Protein AF-A0AB35PKI0-F1 (afdb_monomer_lite)

Sequence (71 aa):
QKAMDEARRKMVKVPLKNGTLQHEVVGKHGAAKVQMMPAKDGTGVIAGGPMRAIFEVMGVTNIVTKSHGST

Organism: Bacillus thuringiensis (NCBI:txid1428)

Secondary structure (DSSP, 8-state):
-HHHHHHHHT------BTTB-SS-EEEEETTEEEEEEE--TT--EE--HHHHHHHHHHT--SEEEEEES--

Foldseek 3Di:
DVVVVVCVVPDDQDDADPLWHPAWDWDDDDFKIKTKGTFDPPQADQDDDVVNVVSVVNSRGGIHMDIDG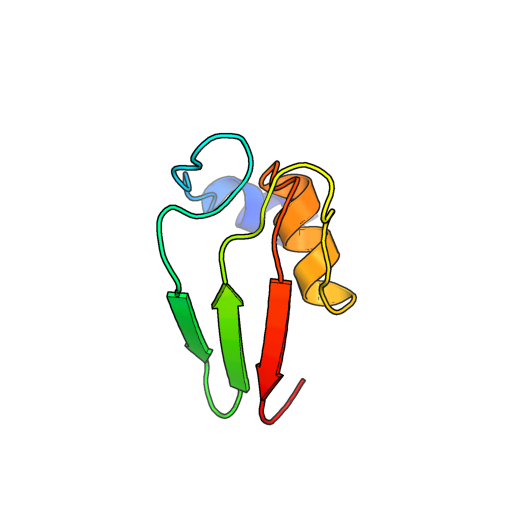DD

Structure (mmCIF, N/CA/C/O backbone):
data_AF-A0AB35PKI0-F1
#
_entry.id   AF-A0AB35PKI0-F1
#
loop_
_atom_site.group_PDB
_atom_site.id
_atom_site.type_symbol
_atom_site.label_atom_id
_atom_site.label_alt_id
_atom_site.label_comp_id
_atom_site.label_asym_id
_atom_site.label_entity_id
_atom_site.label_seq_id
_atom_site.pdbx_PDB_ins_code
_atom_site.Cartn_x
_atom_site.Cartn_y
_atom_site.Cartn_z
_atom_site.occupancy
_atom_site.B_iso_or_equiv
_atom_site.auth_seq_id
_atom_site.auth_comp_id
_atom_site.auth_asym_id
_atom_site.auth_atom_id
_atom_site.pdbx_PDB_model_num
ATOM 1 N N . GLN A 1 1 ? 8.441 14.769 -14.242 1.00 82.75 1 GLN A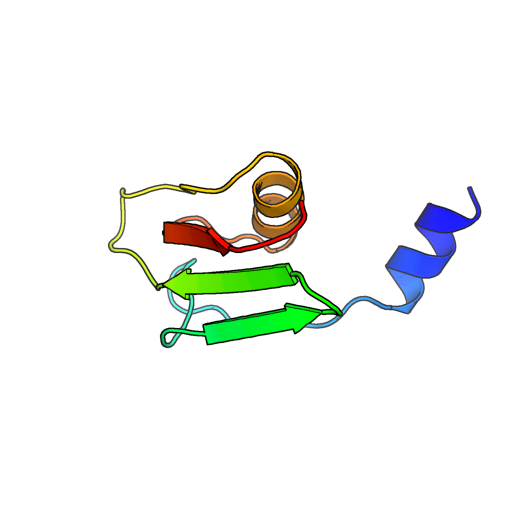 N 1
ATOM 2 C CA . GLN A 1 1 ? 7.115 15.240 -14.702 1.00 82.75 1 GLN A CA 1
ATOM 3 C C . GLN A 1 1 ? 6.206 14.114 -15.201 1.00 82.75 1 GLN A C 1
ATOM 5 O O . GLN A 1 1 ? 5.264 13.795 -14.494 1.00 82.75 1 GLN A O 1
ATOM 10 N N . LYS A 1 2 ? 6.509 13.451 -16.334 1.00 93.56 2 LYS A N 1
ATOM 11 C CA . LYS A 1 2 ? 5.583 12.529 -17.036 1.00 93.56 2 LYS A CA 1
ATOM 12 C C . LYS A 1 2 ? 4.901 11.465 -16.151 1.00 93.56 2 LYS A C 1
ATOM 14 O O . LYS A 1 2 ? 3.688 11.314 -16.222 1.00 93.56 2 LYS A O 1
ATOM 19 N N . ALA A 1 3 ? 5.656 10.782 -15.285 1.00 91.69 3 ALA A N 1
ATOM 20 C CA . ALA A 1 3 ? 5.106 9.748 -14.398 1.00 91.69 3 ALA A CA 1
ATOM 21 C C . ALA A 1 3 ? 4.105 10.298 -13.361 1.00 91.69 3 ALA A C 1
ATOM 23 O O . ALA A 1 3 ? 3.105 9.652 -13.059 1.00 91.69 3 ALA A O 1
ATOM 24 N N . MET A 1 4 ? 4.338 11.512 -12.847 1.00 93.69 4 MET A N 1
ATOM 25 C CA . MET A 1 4 ? 3.444 12.148 -11.871 1.00 93.69 4 MET A CA 1
ATOM 26 C C . MET A 1 4 ? 2.115 12.555 -12.514 1.00 93.69 4 MET A C 1
ATOM 28 O O . MET A 1 4 ? 1.062 12.411 -11.895 1.00 93.69 4 MET A O 1
ATOM 32 N N . ASP A 1 5 ? 2.156 13.028 -13.762 1.00 95.38 5 ASP A N 1
ATOM 33 C CA . ASP A 1 5 ? 0.955 13.410 -14.511 1.00 95.38 5 ASP A CA 1
ATOM 34 C C . ASP A 1 5 ? 0.092 12.185 -14.839 1.00 95.38 5 ASP A C 1
ATOM 36 O O . ASP A 1 5 ? -1.133 12.230 -14.720 1.00 95.38 5 ASP A O 1
ATOM 40 N N . GLU A 1 6 ? 0.727 11.069 -15.203 1.00 95.25 6 GLU A N 1
ATOM 41 C CA . GLU A 1 6 ? 0.031 9.806 -15.447 1.00 95.25 6 GLU A CA 1
ATOM 42 C C . GLU A 1 6 ? -0.606 9.245 -14.168 1.00 95.25 6 GLU A C 1
ATOM 44 O O . GLU A 1 6 ? -1.779 8.866 -14.188 1.00 95.25 6 GLU A O 1
ATOM 49 N N . ALA A 1 7 ? 0.119 9.257 -13.044 1.00 91.75 7 ALA A N 1
ATOM 50 C CA . ALA A 1 7 ? -0.396 8.790 -11.757 1.00 91.75 7 ALA A CA 1
ATOM 51 C C . ALA A 1 7 ? -1.644 9.573 -11.316 1.00 91.75 7 ALA A C 1
ATOM 53 O O . ALA A 1 7 ? -2.635 8.976 -10.899 1.00 91.75 7 ALA A O 1
ATOM 54 N N . ARG A 1 8 ? -1.643 10.903 -11.485 1.00 90.44 8 ARG A N 1
ATOM 55 C CA . ARG A 1 8 ? -2.800 11.759 -11.162 1.00 90.44 8 ARG A CA 1
ATOM 56 C C . ARG A 1 8 ? -4.034 11.422 -11.997 1.00 90.44 8 ARG A C 1
ATOM 58 O O . ARG A 1 8 ? -5.146 11.479 -11.482 1.00 90.44 8 ARG A O 1
ATOM 65 N N . ARG A 1 9 ? -3.850 11.056 -13.270 1.00 94.31 9 ARG A N 1
ATOM 66 C CA . ARG A 1 9 ? -4.953 10.677 -14.173 1.00 94.31 9 ARG A CA 1
ATOM 67 C C . ARG A 1 9 ? -5.531 9.297 -13.860 1.00 94.31 9 ARG A C 1
ATOM 69 O O . ARG A 1 9 ? -6.703 9.069 -14.135 1.00 94.31 9 ARG A O 1
ATOM 76 N N . LYS A 1 10 ? -4.725 8.386 -13.306 1.00 93.75 10 LYS A N 1
ATOM 77 C CA . LYS A 1 10 ? -5.091 6.983 -13.040 1.00 93.75 10 LYS A CA 1
ATOM 78 C C . LYS A 1 10 ? -5.393 6.694 -11.563 1.00 93.75 10 LYS A C 1
ATOM 80 O O . LYS A 1 10 ? -5.323 5.541 -11.143 1.00 93.75 10 LYS A O 1
ATOM 85 N N . MET A 1 11 ? -5.718 7.710 -10.762 1.00 90.44 11 MET A N 1
ATOM 86 C CA . MET A 1 11 ? -6.088 7.493 -9.362 1.00 90.44 11 MET A CA 1
ATOM 87 C C . MET A 1 11 ? -7.396 6.709 -9.245 1.00 90.44 11 MET A C 1
ATOM 89 O O . MET A 1 11 ? -8.373 6.988 -9.939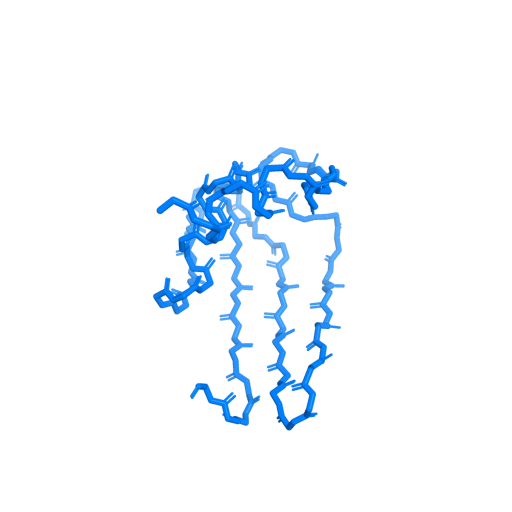 1.00 90.44 11 MET A O 1
ATOM 93 N N . VAL A 1 12 ? -7.422 5.757 -8.316 1.00 90.75 12 VAL A N 1
ATOM 94 C CA . VAL A 1 12 ? -8.592 4.927 -8.022 1.00 90.75 12 VAL A CA 1
ATOM 95 C C . VAL A 1 12 ? -8.987 5.143 -6.568 1.00 90.75 12 VAL A C 1
ATOM 97 O O . VAL A 1 12 ? -8.132 5.200 -5.686 1.00 90.75 12 VAL A O 1
ATOM 100 N N . LYS A 1 13 ? -10.292 5.266 -6.307 1.00 89.38 13 LYS A N 1
ATOM 101 C CA . LYS A 1 13 ? -10.812 5.318 -4.938 1.00 89.38 13 LYS A CA 1
ATOM 102 C C . LYS A 1 13 ? -10.868 3.908 -4.365 1.00 89.38 13 LYS A C 1
ATOM 104 O O . LYS A 1 13 ? -11.523 3.041 -4.936 1.00 89.38 13 LYS A O 1
ATOM 109 N N . VAL A 1 14 ? -10.222 3.708 -3.222 1.00 89.94 14 VAL A N 1
ATOM 110 C CA . VAL A 1 14 ? -10.274 2.448 -2.478 1.00 89.94 14 VAL A CA 1
ATOM 111 C C . VAL A 1 14 ? -11.123 2.666 -1.229 1.00 89.94 14 VAL A C 1
ATOM 113 O O . VAL A 1 14 ? -10.808 3.558 -0.440 1.00 89.94 14 VAL A O 1
ATOM 116 N N . PRO A 1 15 ? -12.214 1.906 -1.036 1.00 91.12 15 PRO A N 1
ATOM 117 C CA . PRO A 1 15 ? -12.995 2.011 0.184 1.00 91.12 15 PRO A CA 1
ATOM 118 C C . PRO A 1 15 ? -12.185 1.416 1.339 1.00 91.12 15 PRO A C 1
ATOM 120 O O . PRO A 1 15 ? -11.672 0.305 1.225 1.00 91.12 15 PRO A O 1
ATOM 123 N N . LEU A 1 16 ? -12.105 2.124 2.462 1.00 91.69 16 LEU A N 1
ATOM 124 C CA . LEU A 1 16 ? -11.447 1.654 3.682 1.00 91.69 16 LEU A CA 1
ATOM 125 C C . LEU A 1 16 ? -12.453 1.613 4.832 1.00 91.69 16 LEU A C 1
ATOM 127 O O . LEU A 1 16 ? -13.390 2.409 4.880 1.00 91.69 16 LEU A O 1
ATOM 131 N N . LYS A 1 17 ? -12.249 0.690 5.771 1.00 91.19 17 LYS A N 1
ATOM 132 C CA . LYS A 1 17 ? -13.021 0.580 7.011 1.00 91.19 17 LYS A CA 1
ATOM 133 C C . LYS A 1 17 ? -12.089 0.883 8.174 1.00 91.19 17 LYS A C 1
ATOM 135 O O . LYS A 1 17 ? -11.178 0.108 8.424 1.00 91.19 17 LYS A O 1
ATOM 140 N N . ASN A 1 18 ? -12.297 2.004 8.863 1.00 88.44 18 ASN A N 1
ATOM 141 C CA . ASN A 1 18 ? -11.481 2.422 10.014 1.00 88.44 18 ASN A CA 1
ATOM 142 C C . ASN A 1 18 ? -9.961 2.402 9.730 1.00 88.44 18 ASN A C 1
ATOM 144 O O . ASN A 1 18 ? -9.164 1.991 10.565 1.00 88.44 18 ASN A O 1
ATOM 148 N N . GLY A 1 19 ? -9.552 2.791 8.517 1.00 89.19 19 GLY A N 1
ATOM 149 C CA . GLY A 1 19 ? -8.137 2.781 8.123 1.00 89.19 19 GLY A CA 1
ATOM 150 C C . GLY A 1 19 ? -7.552 1.392 7.820 1.00 89.19 19 GLY A C 1
ATOM 151 O O . GLY A 1 19 ? -6.338 1.262 7.673 1.00 89.19 19 GLY A O 1
ATOM 152 N N . THR A 1 20 ? -8.387 0.358 7.673 1.00 94.75 20 THR A N 1
ATOM 153 C CA . THR A 1 20 ? -7.997 -0.978 7.192 1.00 94.75 20 THR A CA 1
ATOM 154 C C . THR A 1 20 ? -8.877 -1.460 6.025 1.00 94.75 20 THR A C 1
ATOM 156 O O . THR A 1 20 ? -9.828 -0.786 5.617 1.00 94.75 20 THR A O 1
ATOM 159 N N . LEU A 1 21 ? -8.542 -2.618 5.447 1.00 92.81 21 LEU A N 1
ATOM 160 C CA . LEU A 1 21 ? -9.320 -3.278 4.389 1.00 92.81 21 LEU A CA 1
ATOM 161 C C . LEU A 1 21 ? -10.599 -3.923 4.956 1.00 92.81 21 LEU A C 1
ATOM 163 O O . LEU A 1 21 ? -10.673 -4.242 6.139 1.00 92.81 21 LEU A O 1
ATOM 167 N N . GLN A 1 22 ? -11.621 -4.155 4.126 1.00 93.19 22 GLN A N 1
ATOM 168 C CA . GLN A 1 22 ? -12.850 -4.824 4.587 1.00 93.19 22 GLN A CA 1
ATOM 169 C C . GLN A 1 22 ? -12.651 -6.323 4.845 1.00 93.19 22 GLN A C 1
ATOM 171 O O . GLN A 1 22 ? -13.266 -6.885 5.747 1.00 93.19 22 GLN A O 1
ATOM 176 N N . HIS A 1 23 ? -11.822 -6.958 4.024 1.00 93.62 23 HIS A N 1
ATOM 177 C CA . HIS A 1 23 ? -11.551 -8.392 4.011 1.00 93.62 23 HIS A CA 1
ATOM 178 C C . HIS A 1 23 ? -10.149 -8.640 3.449 1.00 93.62 23 HIS A C 1
ATOM 180 O O . HIS A 1 23 ? -9.534 -7.729 2.885 1.00 93.62 23 HIS A O 1
ATOM 186 N N . GLU A 1 24 ? -9.662 -9.870 3.565 1.00 94.25 24 GLU A N 1
ATOM 187 C CA . GLU A 1 24 ? -8.417 -10.280 2.925 1.00 94.25 24 GLU A CA 1
ATOM 188 C C . GLU A 1 24 ? -8.512 -10.173 1.395 1.00 94.25 24 GLU A C 1
ATOM 190 O O . GLU A 1 24 ? -9.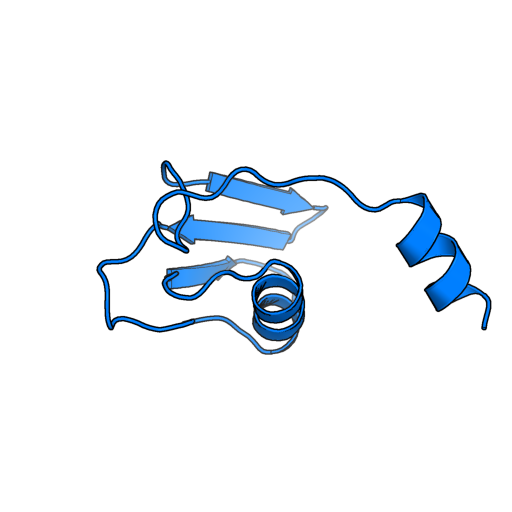510 -10.554 0.785 1.00 94.25 24 GLU A O 1
ATOM 195 N N . VAL A 1 25 ? -7.459 -9.642 0.774 1.00 94.56 25 VAL A N 1
ATOM 196 C CA . VAL A 1 25 ? -7.350 -9.470 -0.676 1.00 94.56 25 VAL A CA 1
ATOM 197 C C . VAL A 1 25 ? -6.017 -10.016 -1.154 1.00 94.56 25 VAL A C 1
ATOM 199 O O . VAL A 1 25 ? -4.974 -9.818 -0.531 1.00 94.56 25 VAL A O 1
ATOM 202 N N . VAL A 1 26 ? -6.039 -10.661 -2.316 1.00 94.12 26 VAL A N 1
ATOM 203 C CA . VAL A 1 26 ? -4.838 -11.168 -2.971 1.00 94.12 26 VAL A CA 1
ATOM 204 C C . VAL A 1 26 ? -4.698 -10.529 -4.347 1.00 94.12 26 VAL A C 1
ATOM 206 O O . VAL A 1 26 ? -5.490 -10.793 -5.247 1.00 94.12 26 VAL A O 1
ATOM 209 N N . GLY A 1 27 ? -3.677 -9.692 -4.515 1.00 93.19 27 GLY A N 1
ATOM 210 C CA . GLY A 1 27 ? -3.299 -9.115 -5.802 1.00 93.19 27 GLY A CA 1
ATOM 211 C C . GLY A 1 27 ? -2.299 -10.010 -6.530 1.00 93.19 27 GLY A C 1
ATOM 212 O O . GLY A 1 27 ? -1.393 -10.566 -5.910 1.00 93.19 27 GLY A O 1
ATOM 213 N N . LYS A 1 28 ? -2.430 -10.147 -7.850 1.00 94.56 28 LYS A N 1
ATOM 214 C CA . LYS A 1 28 ? -1.459 -10.862 -8.686 1.00 94.56 28 LYS A CA 1
ATOM 215 C C . LYS A 1 28 ? -1.089 -10.011 -9.891 1.00 94.56 28 LYS A C 1
ATOM 217 O O . LYS A 1 28 ? -1.969 -9.514 -10.587 1.00 94.56 28 LYS A O 1
ATOM 222 N N . HIS A 1 29 ? 0.206 -9.897 -10.156 1.00 93.38 29 HIS A N 1
ATOM 223 C CA . HIS A 1 29 ? 0.725 -9.271 -11.364 1.00 93.38 29 HIS A CA 1
ATOM 224 C C . HIS A 1 29 ? 1.952 -10.044 -11.857 1.00 93.38 29 HIS A C 1
ATOM 226 O O . HIS A 1 29 ? 2.957 -10.142 -11.155 1.00 93.38 29 HIS A O 1
ATOM 232 N N . GLY A 1 30 ? 1.859 -10.647 -13.047 1.00 93.50 30 GLY A N 1
ATOM 233 C CA . GLY A 1 30 ? 2.886 -11.566 -13.546 1.00 93.50 30 GLY A CA 1
ATOM 234 C C . GLY A 1 30 ? 3.140 -12.728 -12.572 1.00 93.50 30 GLY A C 1
ATOM 235 O O . GLY A 1 30 ? 2.208 -13.448 -12.198 1.00 93.50 30 GLY A O 1
ATOM 236 N N . ALA A 1 31 ? 4.401 -12.888 -12.157 1.00 93.00 31 ALA A N 1
ATOM 237 C CA . ALA A 1 31 ? 4.837 -13.869 -11.158 1.00 93.00 31 ALA A CA 1
ATOM 238 C C . ALA A 1 31 ? 4.736 -13.368 -9.702 1.00 93.00 31 ALA A C 1
ATOM 240 O O . ALA A 1 31 ? 4.940 -14.150 -8.774 1.00 93.00 31 ALA A O 1
ATOM 241 N N . ALA A 1 32 ? 4.427 -12.085 -9.490 1.00 92.62 32 ALA A N 1
ATOM 242 C CA . ALA A 1 32 ? 4.274 -11.506 -8.163 1.00 92.62 32 ALA A CA 1
ATOM 243 C C . ALA A 1 32 ? 2.855 -11.741 -7.635 1.00 92.62 32 ALA A C 1
ATOM 245 O O . ALA A 1 32 ? 1.857 -11.495 -8.324 1.00 92.62 32 ALA A O 1
ATOM 246 N N . LYS A 1 33 ? 2.763 -12.191 -6.385 1.00 94.06 33 LYS A N 1
ATOM 247 C CA . LYS A 1 33 ? 1.511 -12.340 -5.643 1.00 94.06 33 LYS A CA 1
ATOM 248 C C . LYS A 1 33 ? 1.631 -11.595 -4.323 1.00 94.06 33 LYS A C 1
ATOM 250 O O . LYS A 1 33 ? 2.572 -11.805 -3.568 1.00 94.06 33 LYS A O 1
ATOM 255 N N . VAL A 1 34 ? 0.666 -10.741 -4.033 1.00 94.00 34 VAL A N 1
ATOM 256 C CA . VAL A 1 34 ? 0.647 -9.899 -2.843 1.00 94.00 34 VAL A CA 1
ATOM 257 C C . VAL A 1 34 ? -0.597 -10.230 -2.039 1.00 94.00 34 VAL A C 1
ATOM 259 O O . VAL A 1 34 ? -1.711 -10.039 -2.518 1.00 94.00 34 VAL A O 1
ATOM 262 N N . GLN A 1 35 ? -0.406 -10.736 -0.827 1.00 94.56 35 GLN A N 1
ATOM 263 C CA . GLN A 1 35 ? -1.485 -10.960 0.127 1.00 94.56 35 GLN A CA 1
ATOM 264 C C . GLN A 1 35 ? -1.603 -9.755 1.055 1.00 94.56 35 GLN A C 1
ATOM 266 O O . GLN A 1 35 ? -0.598 -9.253 1.566 1.00 94.56 35 GLN A O 1
ATOM 271 N N . MET A 1 36 ? -2.832 -9.289 1.248 1.00 95.00 36 MET A N 1
ATOM 272 C CA . MET A 1 36 ? -3.175 -8.132 2.062 1.00 95.00 36 MET A CA 1
ATOM 273 C C . MET A 1 36 ? -4.294 -8.514 3.019 1.00 95.00 36 MET A C 1
ATOM 275 O O . MET A 1 36 ? -5.404 -8.817 2.590 1.00 95.00 36 MET A O 1
ATOM 279 N N . MET A 1 37 ? -4.001 -8.484 4.314 1.00 94.75 37 MET A N 1
ATOM 280 C CA . MET A 1 37 ? -4.941 -8.841 5.367 1.00 94.75 37 MET A CA 1
ATOM 281 C C . MET A 1 37 ? -5.291 -7.608 6.203 1.00 94.75 37 MET A C 1
ATOM 283 O O . MET A 1 37 ? -4.389 -6.837 6.562 1.00 94.75 37 MET A O 1
ATOM 287 N N . PRO A 1 38 ? -6.579 -7.415 6.538 1.00 95.06 38 PRO A N 1
ATOM 288 C CA . PRO A 1 38 ? -6.977 -6.374 7.465 1.00 95.06 38 PRO A CA 1
ATOM 289 C C . PRO A 1 38 ? -6.379 -6.636 8.846 1.00 95.06 38 PRO A C 1
ATOM 291 O O . PRO A 1 38 ? -6.195 -7.783 9.258 1.00 95.06 38 PRO A O 1
ATOM 294 N N . ALA A 1 39 ? -6.074 -5.561 9.562 1.00 94.38 39 ALA A N 1
ATOM 295 C CA . ALA A 1 39 ? -5.421 -5.628 10.860 1.00 94.38 39 ALA A CA 1
ATOM 296 C C . ALA A 1 39 ? -6.209 -4.847 11.911 1.00 94.38 39 ALA A C 1
ATOM 298 O O . ALA A 1 39 ? -6.978 -3.944 11.584 1.00 94.38 39 ALA A O 1
ATOM 299 N N . LYS A 1 40 ? -6.014 -5.208 13.182 1.00 92.00 40 LYS A N 1
ATOM 300 C CA . LYS A 1 40 ? -6.637 -4.508 14.311 1.00 92.00 40 LYS A CA 1
ATOM 301 C C . LYS A 1 40 ? -6.017 -3.122 14.487 1.00 92.00 40 LYS A C 1
ATOM 303 O O . LYS A 1 40 ? -4.853 -2.912 14.130 1.00 92.00 40 LYS A O 1
ATOM 308 N N . ASP A 1 41 ? -6.770 -2.216 15.097 1.00 91.88 41 ASP A N 1
ATOM 309 C CA . ASP A 1 41 ? -6.279 -0.882 15.435 1.00 91.88 41 ASP A CA 1
ATOM 310 C C . ASP A 1 41 ? -5.012 -0.959 16.296 1.00 91.88 41 ASP A C 1
ATOM 312 O O . ASP A 1 41 ? -4.925 -1.755 17.231 1.00 91.88 41 ASP A O 1
ATOM 316 N N . GLY A 1 42 ? -4.009 -0.157 15.937 1.00 92.06 42 GLY A N 1
ATOM 317 C CA . GLY A 1 42 ? -2.702 -0.142 16.595 1.00 92.06 42 GLY A CA 1
ATOM 318 C C . GLY A 1 42 ? -1.681 -1.126 16.016 1.00 92.06 42 GLY A C 1
ATOM 319 O O . GLY A 1 42 ? -0.529 -1.102 16.439 1.00 92.06 42 GLY A O 1
ATOM 320 N N . THR A 1 43 ? -2.049 -1.953 15.027 1.00 93.75 43 THR A N 1
ATOM 321 C CA . THR A 1 43 ? -1.082 -2.837 14.341 1.00 93.75 43 THR A CA 1
ATOM 322 C C . THR A 1 43 ? -0.099 -2.044 13.476 1.00 93.75 43 THR A C 1
ATOM 324 O O . THR A 1 43 ? 1.052 -2.447 13.310 1.00 93.75 43 THR A O 1
ATOM 327 N N . GLY A 1 44 ? -0.541 -0.915 12.917 1.00 92.56 44 GLY A N 1
ATOM 328 C CA . GLY A 1 44 ? 0.261 -0.139 11.980 1.00 92.56 44 GLY A CA 1
ATOM 329 C C . GLY A 1 44 ? 0.370 -0.794 10.597 1.00 92.56 44 GLY A C 1
ATOM 330 O O . GLY A 1 44 ? -0.336 -1.750 10.262 1.00 92.56 44 GLY A O 1
ATOM 331 N N . VAL A 1 45 ? 1.280 -0.267 9.773 1.00 95.38 45 VAL A N 1
ATOM 332 C CA . VAL A 1 45 ? 1.497 -0.722 8.391 1.00 95.38 45 VAL A CA 1
ATOM 333 C C . VAL A 1 45 ? 2.672 -1.699 8.326 1.00 95.38 45 VAL A C 1
ATOM 335 O O . VAL A 1 45 ? 3.841 -1.305 8.207 1.00 95.38 45 VAL A O 1
ATOM 338 N N . ILE A 1 46 ? 2.360 -2.997 8.357 1.00 94.88 46 ILE A N 1
ATOM 339 C CA . ILE A 1 46 ? 3.330 -4.083 8.179 1.00 94.88 46 ILE A CA 1
ATOM 340 C C . ILE A 1 46 ? 3.380 -4.443 6.691 1.00 94.88 46 ILE A C 1
ATOM 342 O O . ILE A 1 46 ? 2.621 -5.274 6.184 1.00 94.88 46 ILE A O 1
ATOM 346 N N . ALA A 1 47 ? 4.275 -3.767 5.973 1.00 93.81 47 ALA A N 1
ATOM 347 C CA . ALA A 1 47 ? 4.454 -3.926 4.537 1.00 93.81 47 ALA A CA 1
ATOM 348 C C . ALA A 1 47 ? 5.911 -3.714 4.110 1.00 93.81 47 ALA A C 1
ATOM 350 O O . ALA A 1 47 ? 6.677 -3.019 4.783 1.00 93.81 47 ALA A O 1
ATOM 351 N N . GLY A 1 48 ? 6.284 -4.306 2.971 1.00 91.25 48 GLY A N 1
ATOM 352 C CA . GLY A 1 48 ? 7.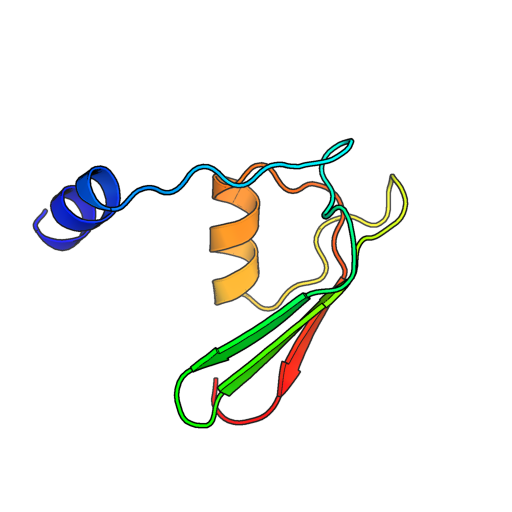562 -4.032 2.310 1.00 91.25 48 GLY A CA 1
ATOM 353 C C . GLY A 1 48 ? 7.626 -2.599 1.769 1.00 91.25 48 GLY A C 1
ATOM 354 O O . GLY A 1 48 ? 6.591 -1.964 1.584 1.00 91.25 48 GLY A O 1
ATOM 355 N N . GLY A 1 49 ? 8.832 -2.092 1.491 1.00 93.06 49 GLY A N 1
ATOM 356 C CA . GLY A 1 49 ? 9.067 -0.687 1.114 1.00 93.06 49 GLY A CA 1
ATOM 357 C C . GLY A 1 49 ? 8.134 -0.139 0.021 1.00 93.06 49 GLY A C 1
ATOM 358 O O . GLY A 1 49 ? 7.421 0.829 0.288 1.00 93.06 49 GLY A O 1
ATOM 359 N N . PRO A 1 50 ? 8.054 -0.774 -1.167 1.00 92.06 50 PRO A N 1
ATOM 360 C CA . PRO A 1 50 ? 7.180 -0.306 -2.246 1.00 92.06 50 PRO A CA 1
ATOM 361 C C . PRO A 1 50 ? 5.697 -0.295 -1.861 1.00 92.06 50 PRO A C 1
ATOM 363 O O . PRO A 1 50 ? 4.968 0.638 -2.179 1.00 92.06 50 PRO A O 1
ATOM 366 N N . MET A 1 51 ? 5.250 -1.318 -1.130 1.00 92.44 51 MET A N 1
ATOM 367 C CA . MET A 1 51 ? 3.860 -1.436 -0.693 1.00 92.44 51 MET A CA 1
ATOM 368 C C . MET A 1 51 ? 3.510 -0.401 0.378 1.00 92.44 51 MET A C 1
ATOM 370 O O . MET A 1 51 ? 2.430 0.179 0.337 1.00 92.44 51 MET A O 1
ATOM 374 N N . ARG A 1 52 ? 4.431 -0.132 1.313 1.00 94.69 52 ARG A N 1
ATOM 375 C CA . ARG A 1 52 ? 4.244 0.868 2.370 1.00 94.69 52 ARG A CA 1
ATOM 376 C C . ARG A 1 52 ? 4.006 2.258 1.785 1.00 94.69 52 ARG A C 1
ATOM 378 O O . ARG A 1 52 ? 3.058 2.909 2.205 1.00 94.69 52 ARG A O 1
ATOM 385 N N . ALA A 1 53 ? 4.788 2.661 0.781 1.00 93.31 53 ALA A N 1
ATOM 386 C CA . ALA A 1 53 ? 4.603 3.947 0.108 1.00 93.31 53 ALA A CA 1
ATOM 387 C C . ALA A 1 53 ? 3.202 4.080 -0.520 1.00 93.31 53 ALA A C 1
ATOM 389 O O . ALA A 1 53 ? 2.581 5.137 -0.448 1.00 93.31 53 ALA A O 1
ATOM 390 N N . ILE A 1 54 ? 2.675 2.996 -1.097 1.00 92.25 54 ILE A N 1
ATOM 391 C CA . ILE A 1 54 ? 1.323 2.978 -1.670 1.00 92.25 54 ILE A CA 1
ATOM 392 C C . ILE A 1 54 ? 0.265 3.107 -0.565 1.00 92.25 54 ILE A C 1
ATOM 394 O O . ILE A 1 54 ? -0.638 3.934 -0.671 1.00 92.25 54 ILE A O 1
ATOM 398 N N . PHE A 1 55 ? 0.381 2.324 0.510 1.00 93.38 55 PHE A N 1
ATOM 399 C CA . PHE A 1 55 ? -0.586 2.336 1.611 1.00 93.38 55 PHE A CA 1
ATOM 400 C C . PHE A 1 55 ? -0.641 3.664 2.363 1.00 93.38 55 PHE A C 1
ATOM 402 O O . PHE A 1 55 ? -1.725 4.090 2.756 1.00 93.38 55 PHE A O 1
ATOM 409 N N . GLU A 1 56 ? 0.498 4.335 2.508 1.00 91.38 56 GLU A N 1
ATOM 410 C CA . GLU A 1 56 ? 0.582 5.658 3.120 1.00 91.38 56 GLU A CA 1
ATOM 411 C C . GLU A 1 56 ? -0.205 6.696 2.312 1.00 91.38 56 GLU A C 1
ATOM 413 O O . GLU A 1 56 ? -1.042 7.408 2.864 1.00 91.38 56 GLU A O 1
ATOM 418 N N . VAL A 1 57 ? -0.036 6.709 0.985 1.00 91.44 57 VAL A N 1
ATOM 419 C CA . VAL A 1 57 ? -0.788 7.607 0.092 1.00 91.44 57 VAL A CA 1
ATOM 420 C C . VAL A 1 57 ? -2.281 7.257 0.056 1.00 91.44 57 VAL A C 1
ATOM 422 O O . VAL A 1 57 ? -3.122 8.142 -0.090 1.00 91.44 57 VAL A O 1
ATOM 425 N N . MET A 1 58 ? -2.630 5.978 0.215 1.00 90.81 58 MET A N 1
ATOM 426 C CA . MET A 1 58 ? -4.024 5.527 0.298 1.00 90.81 58 MET A CA 1
ATOM 427 C C . MET A 1 58 ? -4.706 5.869 1.633 1.00 90.81 58 MET A C 1
ATOM 429 O O . MET A 1 58 ? -5.931 5.779 1.712 1.00 90.81 58 MET A O 1
ATOM 433 N N . GLY A 1 59 ? -3.950 6.232 2.676 1.00 91.50 59 GLY A N 1
ATOM 434 C CA . GLY A 1 59 ? -4.480 6.484 4.020 1.00 91.50 59 GLY A CA 1
ATOM 435 C C . GLY A 1 59 ? -4.778 5.215 4.829 1.00 91.50 59 GLY A C 1
ATOM 436 O O . GLY A 1 59 ? -5.629 5.231 5.718 1.00 91.50 59 GLY A O 1
ATOM 437 N N . VAL A 1 60 ? -4.107 4.102 4.522 1.00 94.69 60 VAL A N 1
ATOM 438 C CA . VAL A 1 60 ? -4.216 2.859 5.298 1.00 94.69 60 VAL A CA 1
ATOM 439 C C . VAL A 1 60 ? -3.338 2.970 6.541 1.00 94.69 60 VAL A C 1
ATOM 441 O O . VAL A 1 60 ? -2.133 3.184 6.443 1.00 94.69 60 VAL A O 1
ATOM 444 N N . THR A 1 61 ? -3.935 2.784 7.713 1.00 93.81 61 THR A N 1
ATOM 445 C CA . THR A 1 61 ? -3.248 2.870 9.007 1.00 93.81 61 THR A CA 1
ATOM 446 C C . THR A 1 61 ? -2.915 1.500 9.579 1.00 93.81 61 THR A C 1
ATOM 448 O O . THR A 1 61 ? -1.883 1.354 10.226 1.00 93.81 61 THR A O 1
ATOM 451 N N . ASN A 1 62 ? -3.751 0.488 9.322 1.00 95.00 62 ASN A N 1
ATOM 452 C CA . ASN A 1 62 ? -3.602 -0.849 9.895 1.00 95.00 62 ASN A CA 1
ATOM 453 C C . ASN A 1 62 ? -3.705 -1.913 8.801 1.00 95.00 62 ASN A C 1
ATOM 455 O O . ASN A 1 62 ? -4.780 -2.138 8.243 1.00 95.00 62 ASN A O 1
ATOM 459 N N . ILE A 1 63 ? -2.602 -2.595 8.490 1.00 94.88 63 ILE A N 1
ATOM 460 C CA . ILE A 1 63 ? -2.589 -3.673 7.493 1.00 94.88 63 ILE A CA 1
ATOM 461 C C . ILE A 1 63 ? -1.392 -4.602 7.697 1.00 94.88 63 ILE A C 1
ATOM 463 O O . ILE A 1 63 ? -0.293 -4.154 8.028 1.00 94.88 63 ILE A O 1
ATOM 467 N N . VAL A 1 64 ? -1.594 -5.896 7.443 1.00 95.56 64 VAL A N 1
ATOM 468 C CA . VAL A 1 64 ? -0.510 -6.880 7.363 1.00 95.56 64 VAL A CA 1
ATOM 469 C C . VAL A 1 64 ? -0.431 -7.411 5.948 1.00 95.56 64 VAL A C 1
ATOM 471 O O . VAL A 1 64 ? -1.434 -7.835 5.374 1.00 95.56 64 VAL A O 1
ATOM 474 N N . THR A 1 65 ? 0.766 -7.388 5.371 1.00 95.25 65 THR A N 1
ATOM 475 C CA . THR A 1 65 ? 0.954 -7.801 3.985 1.00 95.25 65 THR A CA 1
ATOM 476 C C . THR A 1 65 ? 2.182 -8.665 3.782 1.00 95.25 65 THR A C 1
ATOM 478 O O . THR A 1 65 ? 3.164 -8.582 4.524 1.00 95.25 65 THR A O 1
ATOM 481 N N . LYS A 1 66 ? 2.134 -9.486 2.733 1.00 93.00 66 LYS A N 1
ATOM 482 C CA . LYS A 1 66 ? 3.263 -10.301 2.299 1.00 93.00 66 LYS A CA 1
ATOM 483 C C . LYS A 1 66 ? 3.314 -10.383 0.779 1.00 93.00 66 LYS A C 1
ATOM 485 O O . LYS A 1 66 ? 2.314 -10.687 0.128 1.00 93.00 66 LYS A O 1
ATOM 490 N N . SER A 1 67 ? 4.497 -10.141 0.222 1.00 92.38 67 SER A N 1
ATOM 491 C CA . SER A 1 67 ? 4.810 -10.468 -1.165 1.00 92.38 67 SER A CA 1
ATOM 492 C C . SER A 1 67 ? 5.347 -11.897 -1.262 1.00 92.38 67 SER A C 1
ATOM 494 O O . SER A 1 67 ? 6.167 -12.343 -0.454 1.00 92.38 67 SER A O 1
ATOM 496 N N . HIS A 1 68 ? 4.866 -12.611 -2.270 1.00 91.31 68 HIS A N 1
ATOM 497 C CA . HIS A 1 68 ? 5.305 -13.936 -2.674 1.00 91.31 68 HIS A CA 1
ATOM 498 C C . HIS A 1 68 ? 5.734 -13.881 -4.142 1.00 91.31 68 HIS A C 1
ATOM 500 O O . HIS A 1 68 ? 5.031 -13.305 -4.976 1.00 91.31 68 HIS A O 1
ATOM 506 N N . GLY A 1 69 ? 6.860 -14.515 -4.462 1.00 86.94 69 GLY A N 1
ATOM 507 C CA . GLY A 1 69 ? 7.438 -14.485 -5.806 1.00 86.94 69 GLY A CA 1
ATOM 508 C C . GLY A 1 69 ? 8.346 -13.273 -6.026 1.00 86.94 69 GLY A C 1
ATOM 509 O O . GLY A 1 69 ? 8.985 -12.803 -5.088 1.00 86.94 69 GLY A O 1
ATOM 510 N N . SER A 1 70 ? 8.423 -12.803 -7.273 1.00 76.75 70 SER A N 1
ATOM 511 C CA . SER A 1 70 ? 9.300 -11.692 -7.664 1.00 76.75 70 SER A CA 1
ATOM 512 C C . SER A 1 70 ? 8.865 -10.378 -7.009 1.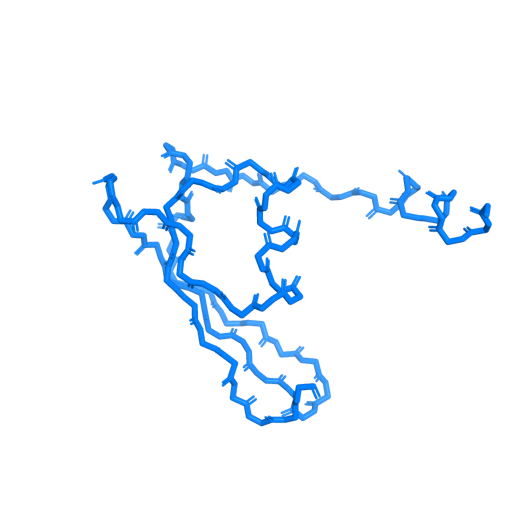00 76.75 70 SER A C 1
ATOM 514 O O . SER A 1 70 ? 7.680 -10.043 -7.031 1.00 76.75 70 SER A O 1
ATOM 516 N N . THR A 1 71 ? 9.830 -9.639 -6.466 1.00 67.44 71 THR A N 1
ATOM 517 C CA . THR A 1 71 ? 9.685 -8.268 -5.947 1.00 67.44 71 THR A CA 1
ATOM 518 C C . THR A 1 71 ? 10.440 -7.283 -6.808 1.00 67.44 71 THR A C 1
ATOM 520 O O . THR A 1 71 ? 11.558 -7.659 -7.224 1.00 67.44 71 THR A O 1
#

InterPro domains:
  IPR005324 Small ribosomal subunit protein uS5, C-terminal [PF03719] (27-71)
  IPR014721 Small ribosomal subunit protein uS5 domain 2-type fold, subgroup [G3DSA:3.30.230.10] (14-71)
  IPR020568 Ribosomal protein uS5 domain 2-type superfamily [SSF54211] (19-71)

pLDDT: mean 92.18, std 4.12, range [67.44, 95.56]

Radius of gyration: 12.93 Å; chains: 1; bounding box: 23×30×34 Å